Protein AF-A0A0L8GRE2-F1 (afdb_monomer_lite)

Sequence (80 aa):
MEKLFCLTLLVCLVAPFYGAPATEEPVVSNVEEHIVNGIDAKYCEFPHVVFLRIAAKPNDYFCGATLISDKYLLTAAHCL

Radius of gyration: 24.23 Å; chains: 1; bounding box: 32×66×44 Å

Organism: Octopus bimaculoides (NCBI:txid37653)
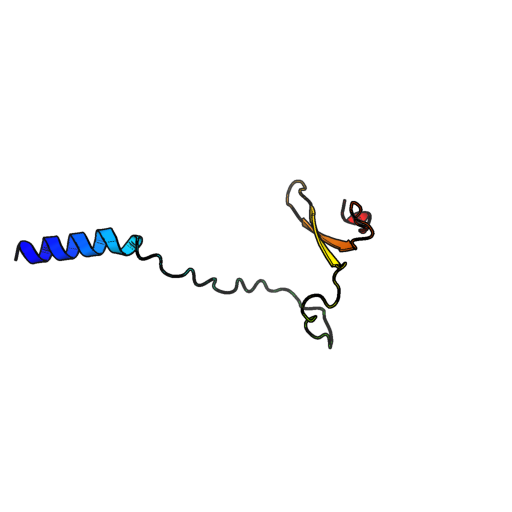
Secondary structure (DSSP, 8-state):
-HHHHHHHHHHHHHGGGS-----------------SS--PPPTTSSTTEEEEEE--SS--EEEEEEE-SSS-EE--GGG-

InterPro domains:
  IPR001254 Serine proteases, trypsin domain [PF00089] (35-80)
  IPR009003 Peptidase S1, PA clan [SSF50494] (4-80)
  IPR018114 Serine proteases, trypsin family, histidine active site [PS00134] (74-79)
  IPR050430 Peptidase S1 family serine proteases [PTHR24276] (1-80)

Structure (mmCIF, N/CA/C/O backbone):
data_AF-A0A0L8GRE2-F1
#
_entry.id   AF-A0A0L8GRE2-F1
#
loop_
_atom_site.group_PDB
_atom_site.id
_atom_site.type_symbol
_atom_site.label_atom_id
_atom_site.label_alt_id
_atom_site.label_comp_id
_atom_site.label_asym_id
_atom_site.label_entity_id
_atom_site.label_seq_id
_atom_site.pdbx_PDB_ins_code
_atom_site.Cartn_x
_atom_site.Cartn_y
_atom_site.Cartn_z
_atom_site.occupancy
_atom_site.B_iso_or_equiv
_atom_site.auth_seq_id
_atom_site.auth_comp_id
_atom_site.auth_asym_id
_atom_site.auth_atom_id
_atom_site.pdbx_PDB_model_num
ATOM 1 N N . MET A 1 1 ? -13.725 56.775 -29.380 1.00 57.88 1 MET A N 1
ATOM 2 C CA . MET A 1 1 ? -12.498 55.941 -29.357 1.00 57.88 1 MET A CA 1
ATOM 3 C C . MET A 1 1 ? -11.958 55.716 -27.939 1.00 57.88 1 MET A C 1
ATOM 5 O O . MET A 1 1 ? -11.349 54.695 -27.684 1.00 57.88 1 MET A O 1
ATOM 9 N N . GLU A 1 2 ? -12.274 56.594 -26.992 1.00 62.94 2 GLU A N 1
ATOM 10 C CA . GLU A 1 2 ? -11.901 56.538 -25.562 1.00 62.94 2 GLU A CA 1
ATOM 11 C C . GLU A 1 2 ? -12.668 55.464 -24.758 1.00 62.94 2 GLU A C 1
ATOM 13 O O . GLU A 1 2 ? -12.084 54.746 -23.951 1.00 62.94 2 GLU A O 1
ATOM 18 N N . LYS A 1 3 ? -13.964 55.262 -25.045 1.00 62.00 3 LYS A N 1
ATOM 19 C CA . LYS A 1 3 ? -14.794 54.240 -24.369 1.00 62.00 3 LYS A CA 1
ATOM 20 C C . LYS A 1 3 ? -14.374 52.799 -24.693 1.00 62.00 3 LYS A C 1
ATOM 22 O O . LYS A 1 3 ? -14.544 51.910 -23.867 1.00 62.00 3 LYS A O 1
ATOM 27 N N . LEU A 1 4 ? -13.813 52.580 -25.886 1.00 64.94 4 LEU A N 1
ATOM 28 C CA . LEU A 1 4 ? -13.406 51.254 -26.357 1.00 64.94 4 LEU A CA 1
ATOM 29 C C . LEU A 1 4 ? -12.146 50.768 -25.628 1.00 64.94 4 LEU A C 1
ATOM 31 O O . LEU A 1 4 ? -12.071 49.604 -25.257 1.00 64.94 4 LEU A O 1
ATOM 35 N N . PHE A 1 5 ? -11.219 51.685 -25.336 1.00 75.81 5 PHE A N 1
ATOM 36 C CA . PHE A 1 5 ? -9.992 51.393 -24.594 1.00 75.81 5 PHE A CA 1
ATOM 37 C C . PHE A 1 5 ? -10.265 51.023 -23.127 1.00 75.81 5 PHE A C 1
ATOM 39 O O . PHE A 1 5 ? -9.602 50.165 -22.549 1.00 75.81 5 PHE A O 1
ATOM 46 N N . CYS A 1 6 ? -11.283 51.646 -22.525 1.00 71.38 6 CYS A N 1
ATOM 47 C CA . CYS A 1 6 ? -11.702 51.346 -21.158 1.00 71.38 6 CYS A CA 1
ATOM 48 C C . CYS A 1 6 ? -12.363 49.961 -21.057 1.00 71.38 6 CYS A C 1
ATOM 50 O O . CYS A 1 6 ? -12.081 49.207 -20.128 1.00 71.38 6 CYS A O 1
ATOM 52 N N . LEU A 1 7 ? -13.177 49.591 -22.055 1.00 72.94 7 LEU A N 1
ATOM 53 C CA . LEU A 1 7 ? -13.816 48.275 -22.109 1.00 72.94 7 LEU A CA 1
ATOM 54 C C . LEU A 1 7 ? -12.780 47.153 -22.279 1.00 72.94 7 LEU A C 1
ATOM 56 O O . LEU A 1 7 ? -12.876 46.128 -21.610 1.00 72.94 7 LEU A O 1
ATOM 60 N N . THR A 1 8 ? -11.753 47.363 -23.111 1.00 76.12 8 THR A N 1
ATOM 61 C CA . THR A 1 8 ? -10.657 46.395 -23.272 1.00 76.12 8 THR A CA 1
ATOM 62 C C . THR A 1 8 ? -9.820 46.248 -22.002 1.00 76.12 8 THR A C 1
ATOM 64 O O . THR A 1 8 ? -9.471 45.131 -21.634 1.00 76.12 8 THR A O 1
ATOM 67 N N . LEU A 1 9 ? -9.544 47.348 -21.289 1.00 77.25 9 LEU A N 1
ATOM 68 C CA . LEU A 1 9 ? -8.809 47.316 -20.017 1.00 77.25 9 LEU A CA 1
ATOM 69 C C . LEU A 1 9 ? -9.568 46.547 -18.932 1.00 77.25 9 LEU A C 1
ATOM 71 O O . LEU A 1 9 ? -8.969 45.753 -18.210 1.00 77.25 9 LEU A O 1
ATOM 75 N N . LEU A 1 10 ? -10.886 46.743 -18.847 1.00 75.88 10 LEU A N 1
ATOM 76 C CA . LEU A 1 10 ? -11.729 46.022 -17.897 1.00 75.88 10 LEU A CA 1
ATOM 77 C C . LEU A 1 10 ? -11.745 44.519 -18.187 1.00 75.88 10 LEU A C 1
ATOM 79 O O . LEU A 1 10 ? -11.523 43.739 -17.267 1.00 75.88 10 LEU A O 1
ATOM 83 N N . VAL A 1 11 ? -11.920 44.108 -19.447 1.00 76.75 11 VAL A N 1
ATOM 84 C CA . VAL A 1 11 ? -11.922 42.684 -19.837 1.00 76.75 11 VAL A CA 1
ATOM 85 C C . VAL A 1 11 ? -10.589 42.003 -19.501 1.00 76.75 11 VAL A C 1
ATOM 87 O O . VAL A 1 11 ? -10.594 40.902 -18.952 1.00 76.75 11 VAL A O 1
ATOM 90 N N . CYS A 1 12 ? -9.453 42.664 -19.745 1.00 75.38 12 CYS A N 1
ATOM 91 C CA . CYS A 1 12 ? -8.132 42.128 -19.399 1.00 75.38 12 CYS A CA 1
ATOM 92 C C . CYS A 1 12 ? -7.917 41.971 -17.884 1.00 75.38 12 CYS A C 1
ATOM 94 O O . CYS A 1 12 ? -7.230 41.044 -17.462 1.00 75.38 12 CYS A O 1
ATOM 96 N N . LEU A 1 13 ? -8.504 42.850 -17.064 1.00 76.88 13 LEU A N 1
ATOM 97 C CA . LEU A 1 13 ? -8.377 42.794 -15.603 1.00 76.88 13 LEU A CA 1
ATOM 98 C C . LEU A 1 13 ? -9.246 41.700 -14.964 1.00 76.88 13 LEU A C 1
ATOM 100 O O . LEU A 1 13 ? -8.858 41.165 -13.927 1.00 76.88 13 LEU A O 1
ATOM 104 N N . VAL A 1 14 ? -10.388 41.338 -15.565 1.00 75.12 14 VAL A N 1
ATOM 105 C CA . VAL A 1 14 ? -11.250 40.249 -15.053 1.00 75.12 14 VAL A CA 1
ATOM 106 C C . VAL A 1 14 ? -10.972 38.872 -15.662 1.00 75.12 14 VAL A C 1
ATOM 108 O O . VAL A 1 14 ? -11.333 37.869 -15.051 1.00 75.12 14 VAL A O 1
ATOM 111 N N . ALA A 1 15 ? -10.285 38.785 -16.806 1.00 65.19 15 ALA A N 1
ATOM 112 C CA . ALA A 1 15 ? -9.875 37.515 -17.415 1.00 65.19 15 ALA A CA 1
ATOM 113 C C . ALA A 1 15 ? -9.127 36.541 -16.468 1.00 65.19 15 ALA A C 1
ATOM 115 O O . ALA A 1 15 ? -9.467 35.361 -16.490 1.00 65.19 15 ALA A O 1
ATOM 116 N N . PRO A 1 16 ? -8.188 36.966 -15.594 1.00 64.56 16 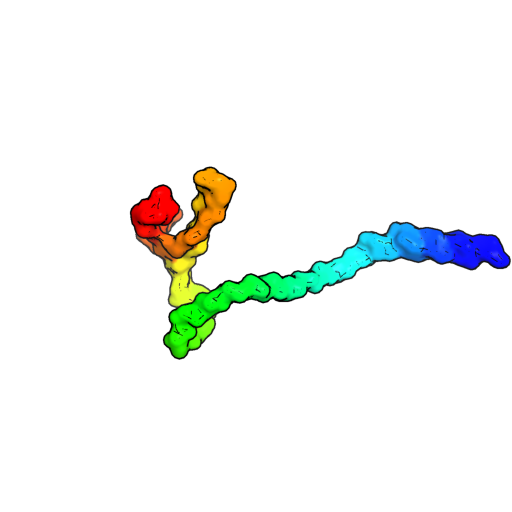PRO A N 1
ATOM 117 C CA . PRO A 1 16 ? -7.516 36.043 -14.671 1.00 64.56 16 PRO A CA 1
ATOM 118 C C . PRO A 1 16 ? -8.411 35.520 -13.531 1.00 64.56 16 PRO A C 1
ATOM 120 O O . PRO A 1 16 ? -8.023 34.570 -12.857 1.00 64.56 16 PRO A O 1
ATOM 123 N N . PHE A 1 17 ? -9.597 36.105 -13.305 1.00 61.31 17 PHE A N 1
ATOM 124 C CA . PHE A 1 17 ? -10.585 35.593 -12.341 1.00 61.31 17 PHE A CA 1
ATOM 125 C C . PHE A 1 17 ? -11.497 34.518 -12.934 1.00 61.31 17 PHE A C 1
ATOM 127 O O . PHE A 1 17 ? -12.061 33.717 -12.186 1.00 61.31 17 PHE A O 1
ATOM 134 N N . TYR A 1 18 ? -11.618 34.460 -14.264 1.00 64.25 18 TYR A N 1
ATOM 135 C CA . TYR A 1 18 ? -12.129 33.277 -14.943 1.00 64.25 18 TYR A CA 1
ATOM 136 C C . TYR A 1 18 ? -11.026 32.227 -14.891 1.00 64.25 18 TYR A C 1
ATOM 138 O O . TYR A 1 18 ? -10.267 32.054 -15.840 1.00 64.25 18 TYR A O 1
ATOM 146 N N . GLY A 1 19 ? -10.895 31.579 -13.732 1.00 55.84 19 GLY A N 1
ATOM 147 C CA . GLY A 1 19 ? -10.026 30.428 -13.566 1.00 55.84 19 GLY A CA 1
ATOM 148 C C . GLY A 1 19 ? -10.330 29.441 -14.684 1.00 55.84 19 GLY A C 1
ATOM 149 O O . GLY A 1 19 ? -11.403 28.838 -14.711 1.00 55.84 19 GLY A O 1
ATOM 150 N N . ALA A 1 20 ? -9.407 29.319 -15.637 1.00 62.84 20 ALA A N 1
ATOM 151 C CA . ALA A 1 20 ? -9.431 28.203 -16.557 1.00 62.84 20 ALA A CA 1
ATOM 152 C C . ALA A 1 20 ? -9.405 26.933 -15.691 1.00 62.84 20 ALA A C 1
ATOM 154 O O . ALA A 1 20 ? -8.637 26.894 -14.721 1.00 62.84 20 ALA A O 1
ATOM 155 N N . PRO A 1 21 ? -10.240 25.917 -15.973 1.00 59.78 21 PRO A N 1
ATOM 156 C CA . PRO A 1 21 ? -10.063 24.626 -15.330 1.00 59.78 21 PRO A CA 1
ATOM 157 C C . PRO A 1 21 ? -8.616 24.209 -15.582 1.00 59.78 21 PRO A C 1
ATOM 159 O O . PRO A 1 21 ? -8.160 24.241 -16.726 1.00 59.78 21 PRO A O 1
ATOM 162 N N . ALA A 1 22 ? -7.881 23.899 -14.514 1.00 60.59 22 ALA A N 1
ATOM 163 C CA . ALA A 1 22 ? -6.574 23.287 -14.642 1.00 60.59 22 ALA A CA 1
ATOM 164 C C . ALA A 1 22 ? -6.776 22.016 -15.469 1.00 60.59 22 ALA A C 1
ATOM 166 O O . ALA A 1 22 ? -7.363 21.043 -14.999 1.00 60.59 22 ALA A O 1
ATOM 167 N N . THR A 1 23 ? -6.364 22.042 -16.733 1.00 51.97 23 THR A N 1
ATOM 168 C CA . THR A 1 23 ? -6.078 20.810 -17.444 1.00 51.97 23 THR A CA 1
ATOM 169 C C . THR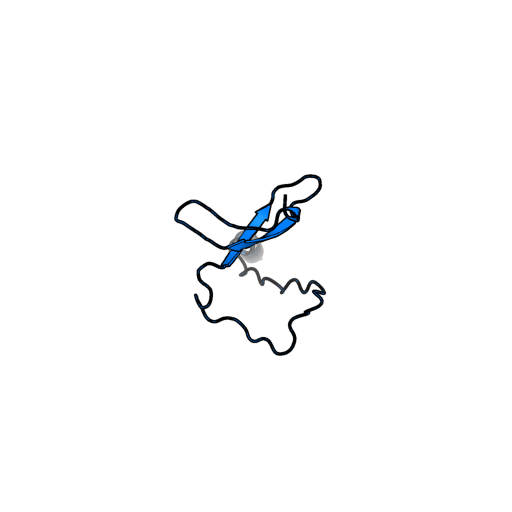 A 1 23 ? -4.861 20.257 -16.728 1.00 51.97 23 THR A C 1
ATOM 171 O O . THR A 1 23 ? -3.746 20.743 -16.926 1.00 51.97 23 THR A O 1
ATOM 174 N N . GLU A 1 24 ? -5.080 19.313 -15.817 1.00 61.66 24 GLU A N 1
ATOM 175 C CA . GLU A 1 24 ? -4.024 18.394 -15.423 1.00 61.66 24 GLU A CA 1
ATOM 17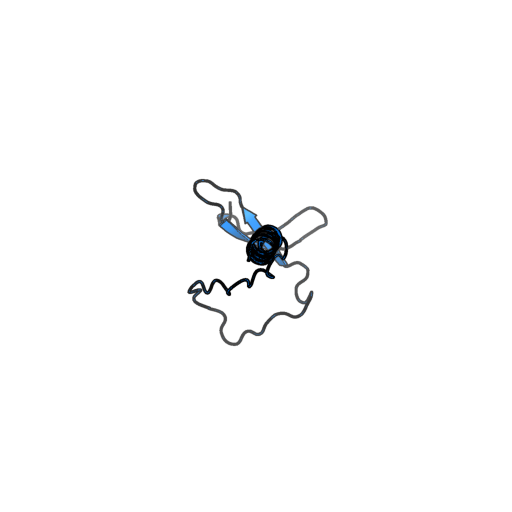6 C C . GLU A 1 24 ? -3.648 17.639 -16.702 1.00 61.66 24 GLU A C 1
ATOM 178 O O . GLU A 1 24 ? -4.252 16.631 -17.060 1.00 61.66 24 GLU A O 1
ATOM 183 N N . GLU A 1 25 ? -2.721 18.210 -17.474 1.00 60.38 25 GLU A N 1
ATOM 184 C CA . GLU A 1 25 ? -1.976 17.465 -18.479 1.00 60.38 25 GLU A CA 1
ATOM 185 C C . GLU A 1 25 ? -1.432 16.237 -17.742 1.00 60.38 25 GLU A C 1
ATOM 187 O O . GLU A 1 25 ? -0.759 16.411 -16.717 1.00 60.38 25 GLU A O 1
ATOM 192 N N . PRO A 1 26 ? -1.760 15.008 -18.175 1.00 66.00 26 PRO A N 1
ATOM 193 C CA . PRO A 1 26 ? -1.270 13.823 -17.500 1.00 66.00 26 PRO A CA 1
ATOM 194 C C . PRO A 1 26 ? 0.253 13.904 -17.505 1.00 66.00 26 PRO A C 1
ATOM 196 O O . PRO A 1 26 ? 0.886 13.909 -18.561 1.00 66.00 26 PRO A O 1
ATOM 199 N N . VAL A 1 27 ? 0.849 14.017 -16.318 1.00 64.19 27 VAL A N 1
ATOM 200 C CA . VAL A 1 27 ? 2.296 13.919 -16.151 1.00 64.19 27 VAL A CA 1
ATOM 201 C C . VAL A 1 27 ? 2.645 12.469 -16.461 1.00 64.19 27 VAL A C 1
ATOM 203 O O . VAL A 1 27 ? 2.626 11.611 -15.582 1.00 64.19 27 VAL A O 1
ATOM 206 N N . VAL A 1 28 ? 2.897 12.177 -17.737 1.00 64.44 28 VAL A N 1
ATOM 207 C CA . VAL A 1 28 ? 3.381 10.874 -18.193 1.00 64.44 28 VAL A CA 1
ATOM 208 C C . VAL A 1 28 ? 4.844 10.779 -17.770 1.00 64.44 28 VAL A C 1
ATOM 210 O O . VAL A 1 28 ? 5.767 11.059 -18.535 1.00 64.44 28 VAL A O 1
ATOM 213 N N . SER A 1 29 ? 5.078 10.437 -16.505 1.00 72.19 29 SER A N 1
ATOM 214 C CA . SER A 1 29 ? 6.345 9.830 -16.128 1.00 72.19 29 SER A CA 1
ATOM 215 C C . SER A 1 29 ? 6.466 8.516 -16.907 1.00 72.19 29 SER A C 1
ATOM 217 O O . SER A 1 29 ? 5.498 7.768 -17.026 1.00 72.19 29 SER A O 1
ATOM 219 N N . ASN A 1 30 ? 7.643 8.234 -17.473 1.00 73.56 30 ASN A N 1
ATOM 220 C CA . ASN A 1 30 ? 7.956 6.911 -18.019 1.00 73.56 30 ASN A CA 1
ATOM 221 C C . ASN A 1 30 ? 8.032 5.923 -16.845 1.00 73.56 30 ASN A C 1
ATOM 223 O O . ASN A 1 30 ? 9.115 5.627 -16.344 1.00 73.56 30 ASN A O 1
ATOM 227 N N . VAL A 1 31 ? 6.878 5.495 -16.340 1.00 72.69 31 VAL A N 1
ATOM 228 C CA . VAL A 1 31 ? 6.781 4.400 -15.382 1.00 72.69 31 VAL A CA 1
ATOM 229 C C . VAL A 1 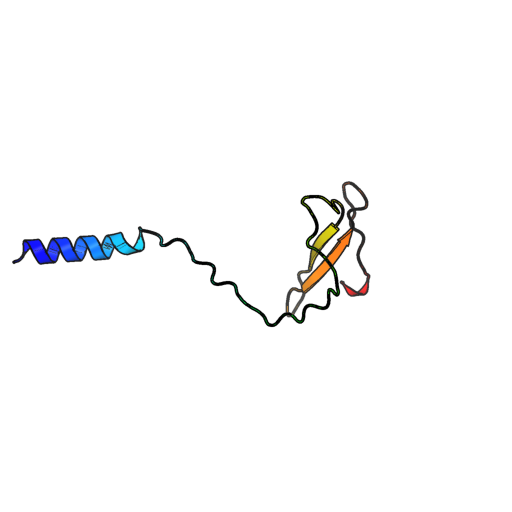31 ? 6.812 3.126 -16.209 1.00 72.69 31 VAL A C 1
ATOM 231 O O . VAL A 1 31 ? 5.910 2.884 -17.008 1.00 72.69 31 VAL A O 1
ATOM 234 N N . GLU A 1 32 ? 7.868 2.332 -16.055 1.00 80.25 32 GLU A N 1
ATOM 235 C CA . GLU A 1 32 ? 7.870 0.976 -16.594 1.00 80.25 32 GLU A CA 1
ATOM 236 C C . GLU A 1 32 ? 6.796 0.172 -15.854 1.00 80.25 32 GLU A C 1
ATOM 238 O O . GLU A 1 32 ? 6.917 -0.145 -14.670 1.00 80.25 32 GLU A O 1
ATOM 243 N N . GLU A 1 33 ? 5.687 -0.098 -16.538 1.00 80.00 33 GLU A N 1
ATOM 244 C CA . GLU A 1 33 ? 4.615 -0.916 -15.995 1.00 80.00 33 GLU A CA 1
ATOM 245 C C . GLU A 1 33 ? 5.050 -2.385 -15.994 1.00 80.00 33 GLU A C 1
ATOM 247 O O . GLU A 1 33 ? 5.240 -3.007 -17.038 1.00 80.00 33 GLU A O 1
ATOM 252 N N . HIS A 1 34 ? 5.208 -2.953 -14.799 1.00 87.88 34 HIS A N 1
ATOM 253 C CA . HIS A 1 34 ? 5.590 -4.357 -14.620 1.00 87.88 34 HIS A CA 1
ATOM 254 C C . HIS A 1 34 ? 4.393 -5.282 -14.337 1.00 87.88 34 HIS A C 1
ATOM 256 O O . HIS A 1 34 ? 4.575 -6.454 -14.003 1.00 87.88 34 HIS A O 1
ATOM 262 N N . ILE A 1 35 ? 3.162 -4.777 -14.451 1.00 88.12 35 ILE A N 1
ATOM 263 C CA . ILE A 1 35 ? 1.945 -5.561 -14.239 1.00 88.12 35 ILE A CA 1
ATOM 264 C C . ILE A 1 35 ? 1.608 -6.321 -15.528 1.00 88.12 35 ILE A C 1
ATOM 266 O O . ILE A 1 35 ? 1.104 -5.758 -16.493 1.00 88.12 35 ILE A O 1
ATOM 270 N N . VAL A 1 36 ? 1.883 -7.627 -15.555 1.00 93.06 36 VAL A N 1
ATOM 271 C CA . VAL A 1 36 ? 1.602 -8.481 -16.721 1.00 93.06 36 VAL A CA 1
ATOM 272 C C . VAL A 1 36 ? 0.236 -9.147 -16.558 1.00 93.06 36 VAL A C 1
ATOM 274 O O . VAL A 1 36 ? 0.016 -9.871 -15.590 1.00 93.06 36 VAL A O 1
ATOM 277 N N . ASN A 1 37 ? -0.669 -8.935 -17.521 1.00 94.00 37 ASN A N 1
ATOM 278 C CA . ASN A 1 37 ? -2.046 -9.466 -17.532 1.00 94.00 37 ASN A CA 1
ATOM 279 C C . ASN A 1 37 ? -2.915 -9.063 -16.324 1.00 94.00 37 ASN A C 1
ATOM 281 O O . ASN A 1 37 ? -3.941 -9.695 -16.069 1.00 94.00 37 ASN A O 1
ATOM 285 N N . GLY A 1 38 ? -2.509 -8.041 -15.567 1.00 90.12 38 GLY A N 1
ATOM 286 C CA . GLY A 1 38 ? -3.349 -7.472 -14.521 1.00 90.12 38 GLY A CA 1
ATOM 287 C C . GLY A 1 38 ? -4.516 -6.685 -15.110 1.00 90.12 38 GLY A C 1
ATOM 288 O O . GLY A 1 38 ? -4.521 -6.319 -16.284 1.00 90.12 38 GLY A O 1
ATOM 289 N N . ILE A 1 39 ? -5.510 -6.434 -14.269 1.00 93.12 39 ILE A N 1
ATOM 290 C CA . ILE A 1 39 ? -6.604 -5.509 -14.547 1.00 93.12 39 ILE A CA 1
ATOM 291 C C . ILE A 1 39 ? -6.709 -4.537 -13.381 1.00 93.12 39 ILE A C 1
ATOM 293 O O . ILE A 1 39 ? -6.333 -4.881 -12.256 1.00 93.12 39 ILE A O 1
ATOM 297 N N . ASP A 1 40 ? -7.245 -3.352 -13.645 1.00 93.56 40 ASP A N 1
ATOM 298 C CA . ASP A 1 40 ? -7.515 -2.381 -12.594 1.00 93.56 40 ASP A CA 1
ATOM 299 C C . ASP A 1 40 ? -8.430 -2.983 -11.526 1.00 93.56 40 ASP A C 1
ATOM 301 O O . ASP A 1 40 ? -9.467 -3.589 -11.824 1.00 93.56 40 ASP A O 1
ATOM 305 N N . ALA A 1 41 ? -8.039 -2.792 -10.268 1.00 95.81 41 ALA A N 1
ATOM 306 C CA . ALA A 1 41 ? -8.848 -3.204 -9.137 1.00 95.81 41 ALA A CA 1
ATOM 307 C C . ALA A 1 41 ? -10.152 -2.394 -9.099 1.00 95.81 41 ALA A C 1
ATOM 309 O O . ALA A 1 41 ? -10.171 -1.177 -9.313 1.00 95.81 41 ALA A O 1
ATOM 310 N N . LYS A 1 42 ? -11.258 -3.058 -8.772 1.00 97.69 42 LYS A N 1
ATOM 311 C CA . LYS A 1 42 ? -12.544 -2.393 -8.549 1.00 97.69 42 LYS A CA 1
ATOM 312 C C . LYS A 1 42 ? -12.485 -1.544 -7.281 1.00 97.69 42 LYS A C 1
ATOM 314 O O . LYS A 1 42 ? -11.681 -1.771 -6.374 1.00 97.69 42 LYS A O 1
ATOM 319 N N . TYR A 1 43 ? -13.407 -0.589 -7.185 1.00 96.00 43 TYR A N 1
ATOM 320 C CA . TYR A 1 43 ? -13.575 0.208 -5.974 1.00 96.00 43 TYR A CA 1
ATOM 321 C C . TYR A 1 43 ? -13.740 -0.698 -4.745 1.00 96.00 43 TYR A C 1
ATOM 323 O O . TYR A 1 43 ? -14.618 -1.561 -4.717 1.00 96.00 43 TYR A O 1
ATOM 331 N N . CYS A 1 44 ? -12.878 -0.492 -3.746 1.00 95.62 44 CYS A N 1
ATOM 332 C CA . CYS A 1 44 ? -12.822 -1.280 -2.513 1.00 95.62 44 CYS A CA 1
ATOM 333 C C . CYS A 1 44 ? -12.623 -2.799 -2.702 1.00 95.62 44 CYS A C 1
ATOM 335 O O . CYS A 1 44 ? -12.998 -3.559 -1.812 1.00 95.62 44 CYS A O 1
ATOM 337 N N . GLU A 1 45 ? -12.010 -3.261 -3.799 1.00 98.25 45 GLU A N 1
ATOM 338 C CA . GLU A 1 45 ? -11.696 -4.691 -3.982 1.00 98.25 45 GLU A CA 1
ATOM 339 C C . GLU A 1 45 ? -10.693 -5.207 -2.938 1.00 98.25 45 GLU A C 1
ATOM 341 O O . GLU A 1 45 ? -10.855 -6.302 -2.403 1.00 98.25 45 GLU A O 1
ATOM 346 N N . PHE A 1 46 ? -9.709 -4.377 -2.577 1.00 97.62 46 PHE A N 1
ATOM 347 C CA . PHE A 1 46 ? -8.709 -4.671 -1.547 1.00 97.62 46 PHE A CA 1
ATOM 348 C C . PHE A 1 46 ? -8.707 -3.570 -0.474 1.00 97.62 46 PHE A C 1
ATOM 350 O O . PHE A 1 46 ? -7.803 -2.734 -0.435 1.00 97.62 46 PHE A O 1
ATOM 357 N N . PRO A 1 47 ? -9.722 -3.526 0.409 1.00 97.19 47 PRO A N 1
ATOM 358 C CA . PRO A 1 47 ? -9.973 -2.382 1.293 1.00 97.19 47 PRO A CA 1
ATOM 359 C C . PRO A 1 47 ? -8.897 -2.176 2.368 1.00 97.19 47 PRO A C 1
ATOM 361 O O . PRO A 1 47 ? -8.840 -1.127 2.998 1.00 97.19 47 PRO A O 1
ATOM 364 N N . HIS A 1 48 ? -8.047 -3.176 2.590 1.00 98.06 48 HIS A N 1
ATOM 365 C CA . HIS A 1 48 ? -6.937 -3.123 3.536 1.00 98.06 48 HIS A CA 1
ATOM 366 C C . HIS A 1 48 ? -5.626 -2.623 2.910 1.00 98.06 48 HIS A C 1
ATOM 368 O O . HIS A 1 48 ? -4.651 -2.470 3.643 1.00 98.06 48 HIS A O 1
ATOM 374 N N . VAL A 1 49 ? -5.556 -2.398 1.591 1.00 97.75 49 VAL A N 1
ATOM 375 C CA . VAL A 1 49 ? -4.355 -1.854 0.933 1.00 97.75 49 VAL A CA 1
ATOM 376 C C . VAL A 1 49 ? -4.197 -0.380 1.290 1.00 97.75 49 VAL A C 1
ATOM 378 O O . VAL A 1 49 ? -5.135 0.405 1.175 1.00 97.75 49 VAL A O 1
ATOM 381 N N . VAL A 1 50 ? -2.991 -0.002 1.711 1.00 97.94 50 VAL A N 1
ATOM 382 C CA . VAL A 1 50 ? -2.664 1.360 2.133 1.00 97.94 50 VAL A CA 1
ATOM 383 C C . VAL A 1 50 ? -1.473 1.885 1.344 1.00 97.94 50 VAL A C 1
ATOM 385 O O . VAL A 1 50 ? -0.438 1.227 1.234 1.00 97.94 50 VAL A O 1
ATOM 388 N N . PHE A 1 51 ? -1.616 3.108 0.840 1.00 97.00 51 PHE A N 1
ATOM 389 C CA . PHE A 1 51 ? -0.515 3.910 0.326 1.00 97.00 51 PHE A CA 1
ATOM 390 C C . PHE A 1 51 ? 0.218 4.576 1.495 1.00 97.00 51 PHE A C 1
ATOM 392 O O . PHE A 1 51 ? -0.346 5.429 2.184 1.00 97.00 51 PHE A O 1
ATOM 399 N N . LEU A 1 52 ? 1.465 4.175 1.742 1.00 96.81 52 LEU A N 1
ATOM 400 C CA . LEU A 1 52 ? 2.269 4.674 2.852 1.00 96.81 52 LEU A CA 1
ATOM 401 C C . LEU A 1 52 ? 3.297 5.686 2.339 1.00 96.81 52 LEU A C 1
ATOM 403 O O . LEU A 1 52 ? 4.271 5.309 1.693 1.00 96.81 52 LEU A O 1
ATOM 407 N N . ARG A 1 53 ? 3.097 6.970 2.656 1.00 95.50 53 ARG A N 1
ATOM 408 C CA . ARG A 1 53 ? 4.085 8.034 2.420 1.00 95.50 53 ARG A CA 1
ATOM 409 C C . ARG A 1 53 ? 5.022 8.155 3.612 1.00 95.50 53 ARG A C 1
ATOM 411 O O . ARG A 1 53 ? 4.562 8.400 4.726 1.00 95.50 53 ARG A O 1
ATOM 418 N N . ILE A 1 54 ? 6.321 8.051 3.365 1.00 94.94 54 ILE A N 1
ATOM 419 C CA . ILE A 1 54 ? 7.365 8.180 4.378 1.00 94.94 54 ILE A CA 1
ATOM 420 C C . ILE A 1 54 ? 8.129 9.478 4.138 1.00 94.94 54 ILE A C 1
ATOM 422 O O . ILE A 1 54 ? 8.679 9.708 3.060 1.00 94.94 54 ILE A O 1
ATOM 426 N N . ALA A 1 55 ? 8.136 10.332 5.161 1.00 93.88 55 ALA A N 1
ATOM 427 C CA . ALA A 1 55 ? 8.907 11.563 5.159 1.00 93.88 55 ALA A CA 1
ATOM 428 C C . ALA A 1 55 ? 10.354 11.252 5.553 1.00 93.88 55 ALA A C 1
ATOM 430 O O . ALA A 1 55 ? 10.630 10.940 6.714 1.00 93.88 55 ALA A O 1
ATOM 431 N N . ALA A 1 56 ? 11.270 11.328 4.591 1.00 88.00 56 ALA A N 1
ATOM 432 C CA . 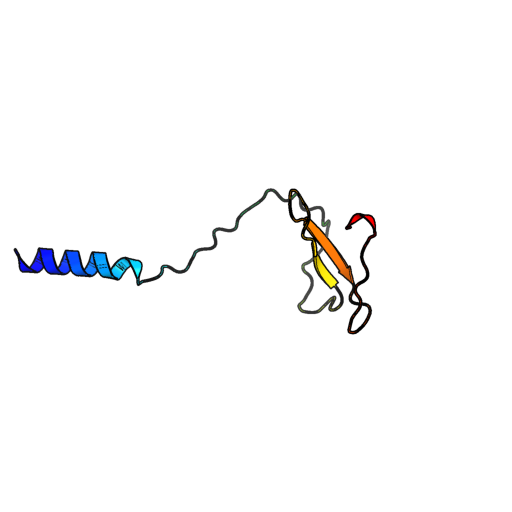ALA A 1 56 ? 12.676 10.998 4.788 1.00 88.00 56 ALA A CA 1
ATOM 433 C C . ALA A 1 56 ? 13.584 12.058 4.160 1.00 88.00 56 ALA A C 1
ATOM 435 O O . ALA A 1 56 ? 13.183 12.834 3.297 1.00 88.00 56 ALA A O 1
ATOM 436 N N . LYS A 1 57 ? 14.836 12.119 4.621 1.00 87.94 57 LYS A N 1
ATOM 437 C CA . LYS A 1 57 ? 15.859 12.998 4.040 1.00 87.94 57 LYS A CA 1
ATOM 438 C C . LYS A 1 57 ? 16.797 12.158 3.170 1.00 87.94 57 LYS A C 1
ATOM 440 O O . LYS A 1 57 ? 17.257 11.125 3.650 1.00 87.94 57 LYS A O 1
ATOM 445 N N . PRO A 1 58 ? 17.132 12.588 1.940 1.00 87.31 58 PRO A N 1
ATOM 446 C CA . PRO A 1 58 ? 16.851 13.900 1.345 1.00 87.31 58 PRO A CA 1
ATOM 447 C C . PRO A 1 58 ? 15.456 14.046 0.720 1.00 87.31 58 PRO A C 1
ATOM 449 O O . PRO A 1 58 ? 15.019 15.178 0.543 1.00 87.31 58 PRO A O 1
ATOM 452 N N . ASN A 1 59 ? 14.778 12.939 0.409 1.00 87.31 59 ASN A N 1
ATOM 453 C CA . ASN A 1 59 ? 13.494 12.933 -0.286 1.00 87.31 59 ASN A CA 1
ATOM 454 C C . ASN A 1 59 ? 12.501 12.001 0.404 1.00 87.31 59 ASN A C 1
ATOM 456 O O . ASN A 1 59 ? 12.877 10.948 0.924 1.00 87.31 59 ASN A O 1
ATOM 460 N N . ASP A 1 60 ? 11.228 12.363 0.307 1.00 92.94 60 ASP A N 1
ATOM 461 C CA . ASP A 1 60 ? 10.126 11.479 0.653 1.00 92.94 60 ASP A CA 1
ATOM 462 C C . ASP A 1 60 ? 10.052 10.309 -0.331 1.00 92.94 60 ASP A C 1
ATOM 464 O O . ASP A 1 60 ? 10.357 10.449 -1.519 1.00 92.94 60 ASP A O 1
ATOM 468 N N . TYR A 1 61 ? 9.597 9.163 0.161 1.00 93.31 61 TYR A N 1
ATOM 469 C CA . TYR A 1 61 ? 9.334 7.990 -0.662 1.00 93.31 61 TYR A CA 1
ATOM 470 C C . TYR A 1 61 ? 8.039 7.304 -0.232 1.00 93.31 61 TYR A C 1
ATOM 472 O O . TYR A 1 61 ? 7.402 7.680 0.756 1.00 93.31 61 TYR A O 1
ATOM 480 N N . PHE A 1 62 ? 7.618 6.318 -1.020 1.00 95.31 62 PHE A N 1
ATOM 481 C CA . PHE A 1 62 ? 6.353 5.627 -0.828 1.00 95.31 62 PHE A CA 1
ATOM 482 C C . PHE A 1 62 ? 6.556 4.118 -0.794 1.00 95.31 62 PHE A C 1
ATOM 484 O O . PHE A 1 62 ? 7.394 3.578 -1.513 1.00 95.31 62 PHE A O 1
ATOM 491 N N . CYS A 1 63 ? 5.745 3.454 0.019 1.00 96.94 63 CYS A N 1
ATOM 492 C CA . CYS A 1 63 ? 5.651 2.006 0.108 1.00 96.94 63 CYS A CA 1
ATOM 493 C C . CYS A 1 63 ? 4.184 1.565 0.164 1.00 96.94 63 CYS A C 1
ATOM 495 O O . CYS A 1 63 ? 3.273 2.365 0.383 1.00 96.94 63 CYS A O 1
ATOM 497 N N . GLY A 1 64 ? 3.956 0.264 -0.003 1.00 97.50 64 GLY A N 1
ATOM 498 C CA . GLY A 1 64 ? 2.681 -0.363 0.331 1.00 97.50 64 GLY A CA 1
ATOM 499 C C . GLY A 1 64 ? 2.604 -0.730 1.815 1.00 97.50 64 GLY A C 1
ATOM 500 O O . GLY A 1 64 ? 3.617 -1.025 2.459 1.00 97.50 64 GLY A O 1
ATOM 501 N N . ALA A 1 65 ? 1.393 -0.754 2.360 1.00 98.31 65 ALA A N 1
ATOM 502 C CA . ALA A 1 65 ? 1.108 -1.309 3.678 1.00 98.31 65 ALA A CA 1
ATOM 503 C C . ALA A 1 65 ? -0.264 -2.002 3.708 1.00 98.31 65 ALA A C 1
ATOM 505 O O . ALA A 1 65 ? -1.070 -1.860 2.787 1.00 98.31 65 ALA A O 1
ATOM 506 N N . THR A 1 66 ? -0.524 -2.768 4.769 1.00 98.62 66 THR A N 1
ATOM 507 C CA . THR A 1 66 ? -1.811 -3.432 5.029 1.00 98.62 66 THR A CA 1
ATOM 508 C C . THR A 1 66 ? -2.400 -2.967 6.357 1.00 98.62 66 THR A C 1
ATOM 510 O O . THR A 1 66 ? -1.715 -3.010 7.378 1.00 98.62 66 THR A O 1
ATOM 513 N N . LEU A 1 67 ? -3.670 -2.558 6.366 1.00 98.31 67 LEU A N 1
ATOM 514 C CA . LEU A 1 67 ? -4.421 -2.269 7.590 1.00 98.31 67 LEU A CA 1
ATOM 515 C C . LEU A 1 67 ? -4.748 -3.575 8.328 1.00 98.31 67 LEU A C 1
ATOM 517 O O . LEU A 1 67 ? -5.543 -4.375 7.841 1.00 98.31 67 LEU A O 1
ATOM 521 N N . ILE A 1 68 ? -4.137 -3.791 9.497 1.00 98.44 68 ILE A N 1
ATOM 522 C CA . ILE A 1 68 ? -4.304 -5.027 10.289 1.00 98.44 68 ILE A CA 1
ATOM 523 C C . ILE A 1 68 ? -5.178 -4.837 11.539 1.00 98.44 68 ILE A C 1
ATOM 525 O O . ILE A 1 68 ? -5.537 -5.811 12.195 1.00 98.44 68 ILE A O 1
ATOM 529 N N . SER A 1 69 ? -5.513 -3.593 11.892 1.00 98.12 69 SER A N 1
ATOM 530 C CA . SER A 1 69 ? -6.427 -3.236 12.992 1.00 98.12 69 SER A CA 1
ATOM 531 C C . SER A 1 69 ? -6.874 -1.774 12.865 1.00 98.12 69 SER A C 1
ATOM 533 O O . SER A 1 69 ? -6.469 -1.086 11.934 1.00 98.12 69 SER A O 1
ATOM 535 N N . ASP A 1 70 ? -7.642 -1.273 13.831 1.00 97.88 70 ASP A N 1
ATOM 536 C CA . ASP A 1 70 ? -8.064 0.130 13.916 1.00 97.88 70 ASP A CA 1
ATOM 537 C C . ASP A 1 70 ? -6.900 1.136 14.012 1.00 97.88 70 ASP A C 1
ATOM 539 O O . ASP A 1 70 ? -7.084 2.313 13.701 1.00 97.88 70 ASP A O 1
ATOM 543 N N . LYS A 1 71 ? -5.711 0.695 14.450 1.00 97.81 71 LYS A N 1
ATOM 544 C CA . LYS A 1 71 ? -4.565 1.578 14.740 1.00 97.81 71 LYS A CA 1
ATOM 545 C C . LYS A 1 71 ? -3.223 1.111 14.185 1.00 97.81 71 LYS A C 1
ATOM 547 O O . LYS A 1 71 ? -2.244 1.845 14.304 1.00 97.81 71 LYS A O 1
ATOM 552 N N . TYR A 1 72 ? -3.150 -0.083 13.602 1.00 98.12 72 TYR A N 1
ATOM 553 C CA . TYR A 1 72 ? -1.887 -0.670 13.150 1.00 98.12 72 TYR A CA 1
ATOM 554 C C . TYR A 1 72 ? -1.883 -0.965 11.651 1.00 98.12 72 TYR A C 1
ATOM 556 O O . TYR A 1 72 ? -2.812 -1.574 11.112 1.00 98.12 72 TYR A O 1
ATOM 564 N N . LEU A 1 73 ? -0.775 -0.579 11.014 1.00 98.25 73 LEU A N 1
ATOM 565 C CA . LEU A 1 73 ? -0.408 -0.935 9.648 1.00 98.25 73 LEU A CA 1
ATOM 566 C C . LEU A 1 73 ? 0.775 -1.907 9.672 1.00 98.25 73 LEU A C 1
ATOM 568 O O . LEU A 1 73 ? 1.717 -1.719 10.442 1.00 98.25 73 LEU A O 1
ATOM 572 N N . LEU A 1 74 ? 0.747 -2.913 8.801 1.00 98.31 74 LEU A N 1
ATOM 573 C CA . LEU A 1 74 ? 1.877 -3.799 8.528 1.00 98.31 74 LEU A CA 1
ATOM 574 C C . LEU A 1 74 ? 2.567 -3.374 7.224 1.00 98.31 74 LEU A C 1
ATOM 576 O O . LEU A 1 74 ? 1.901 -3.212 6.202 1.00 98.31 74 LEU A O 1
ATOM 580 N N . THR A 1 75 ? 3.891 -3.216 7.246 1.00 98.25 75 THR A N 1
ATOM 581 C CA . THR A 1 75 ? 4.719 -2.905 6.066 1.00 98.25 75 THR A CA 1
ATOM 582 C C . THR A 1 75 ? 6.075 -3.617 6.148 1.00 98.25 75 THR A C 1
ATOM 584 O O . THR A 1 75 ? 6.385 -4.266 7.150 1.00 98.25 75 THR A O 1
ATOM 587 N N . ALA A 1 76 ? 6.873 -3.537 5.085 1.00 97.81 76 ALA A N 1
ATOM 588 C CA . ALA A 1 76 ? 8.207 -4.118 5.043 1.00 97.81 76 ALA A CA 1
ATOM 589 C C . ALA A 1 76 ? 9.206 -3.284 5.860 1.00 97.81 76 ALA A C 1
ATOM 591 O O . ALA A 1 76 ? 9.174 -2.058 5.834 1.00 97.81 76 ALA A O 1
ATOM 592 N N . ALA A 1 77 ? 10.155 -3.942 6.532 1.00 97.06 77 ALA A N 1
ATOM 593 C CA . ALA A 1 77 ? 11.161 -3.251 7.342 1.00 97.06 77 ALA A CA 1
ATOM 594 C C . ALA A 1 77 ? 12.083 -2.325 6.523 1.00 97.06 77 ALA A C 1
ATOM 596 O O . ALA A 1 77 ? 12.529 -1.317 7.045 1.00 97.06 77 ALA A O 1
ATOM 597 N N . HIS A 1 78 ? 12.345 -2.638 5.246 1.00 94.75 78 HIS A N 1
ATOM 598 C CA . HIS A 1 78 ? 13.192 -1.808 4.374 1.00 94.75 78 HIS A CA 1
ATOM 599 C C . HIS A 1 78 ? 12.514 -0.510 3.905 1.00 94.75 78 HIS A C 1
ATOM 601 O O . HIS A 1 78 ? 13.145 0.290 3.222 1.00 94.75 78 HIS A O 1
ATOM 607 N N . CYS A 1 79 ? 11.230 -0.326 4.223 1.00 94.50 79 CYS A N 1
ATOM 608 C CA . CYS A 1 79 ? 10.506 0.915 3.980 1.00 94.50 79 CYS A CA 1
ATOM 609 C C . CYS A 1 79 ? 10.729 1.958 5.087 1.00 94.50 79 CYS A C 1
ATOM 611 O O . CYS A 1 79 ? 10.028 2.963 5.082 1.00 94.50 79 CYS A O 1
ATOM 613 N N . LEU A 1 80 ? 11.613 1.710 6.062 1.00 90.81 80 LEU A N 1
ATOM 614 C CA . LEU A 1 80 ? 11.904 2.613 7.180 1.00 90.81 80 LEU A CA 1
ATOM 615 C C . LEU A 1 80 ? 13.394 2.959 7.240 1.00 90.81 80 LEU A C 1
ATOM 617 O O . LEU A 1 80 ? 14.222 2.053 6.993 1.00 90.81 80 LEU A O 1
#

pLDDT: mean 83.93, std 14.48, range [51.97, 98.62]

Foldseek 3Di:
DVVVVVVVVVCVVCVVVPPDPPPPPPPPDVDPDPDDPDDDADDCNPVQWDWDWDDDPPDIDIDIWGDPDPPDIHGDPVND